Protein AF-A0A0P9ULJ4-F1 (afdb_monomer)

Sequence (61 aa):
MNAHQTLLPVQAKTTAHIAFSKAPSGASYVSRQEVGYPFHLGRTLKLPQDPPGMAAIYLQS

Solvent-accessible surface area (backbone atoms only — not comparable to full-atom values): 4060 Å² total; per-residue (Å²): 136,85,80,80,77,79,77,68,76,75,79,71,44,76,44,73,51,73,39,75,42,71,46,96,88,67,26,41,40,79,75,44,82,49,67,20,61,72,46,46,75,68,69,77,46,86,58,101,81,57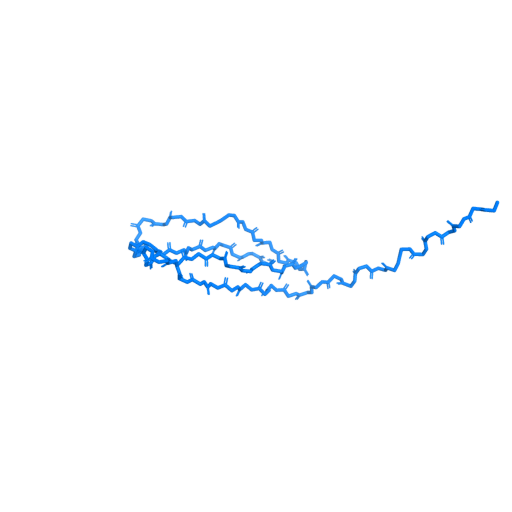,60,91,47,58,59,42,73,60,78,48,109

Mean predicted aligned error: 7.97 Å

Organism: NCBI:txid34065

Nearest PDB structures (foldseek):
  8hc1-assembly1_G  TM=7.511E-01  e=7.719E-01  Helicobacter pylori 26695
  8x0v-assembly1_B  TM=6.257E-01  e=8.636E+00  Stachybotrys sp.
  9c3c-assembly1_b  TM=2.763E-01  e=4.293E+00  Oryctolagus cuniculus
  8yt8-assembly1_B  TM=2.347E-01  e=2.751E+00  Mus musculus

pLDDT: mean 86.09, std 15.23, range [40.5, 98.0]

Secondary structure (DSSP, 8-state):
--------------SEEEEEEE-TTS-EEEEEEEE-TT-EE-PPB--TTPPTT--B--EE-

Foldseek 3Di:
DDDDPPPDPPPFPCDWDWDWDADPVRAIDTPDTDDGPPKDKDDWDDDPPDDPRYTDIDIDD

Radius of gyration: 17.37 Å; Cα contacts (8 Å, |Δi|>4): 92; chains: 1; bounding box: 26×41×50 Å

Structure (mmCIF, N/CA/C/O backbone):
data_AF-A0A0P9ULJ4-F1
#
_entry.id   AF-A0A0P9ULJ4-F1
#
loop_
_atom_site.group_PDB
_atom_site.id
_atom_site.type_symbol
_atom_site.label_atom_id
_atom_site.label_alt_id
_atom_site.label_comp_id
_atom_site.label_asym_id
_atom_site.label_entity_id
_atom_site.label_seq_id
_atom_site.pdbx_PDB_ins_code
_atom_site.Cartn_x
_atom_site.Cartn_y
_atom_site.Cartn_z
_atom_site.occupancy
_atom_site.B_iso_or_equiv
_atom_site.auth_seq_id
_atom_site.auth_comp_id
_atom_site.auth_asym_id
_atom_site.auth_atom_id
_atom_site.pdbx_PDB_model_num
ATOM 1 N N . MET A 1 1 ? 12.356 28.364 -36.990 1.00 40.50 1 MET A N 1
ATOM 2 C CA . MET A 1 1 ? 13.390 27.646 -36.216 1.00 40.50 1 MET A CA 1
ATOM 3 C C . MET A 1 1 ? 12.669 26.700 -35.273 1.00 40.50 1 MET A C 1
ATOM 5 O O . MET A 1 1 ? 12.119 27.159 -34.284 1.00 40.50 1 MET A O 1
ATOM 9 N N . ASN A 1 2 ? 12.566 25.420 -35.637 1.00 44.50 2 ASN A N 1
ATOM 10 C CA . ASN A 1 2 ? 11.876 24.417 -34.826 1.00 44.50 2 ASN A CA 1
ATOM 11 C C . ASN A 1 2 ? 12.879 23.850 -33.822 1.00 44.50 2 ASN A C 1
ATOM 13 O O . ASN A 1 2 ? 13.864 23.231 -34.216 1.00 44.50 2 ASN A O 1
ATOM 17 N N . ALA A 1 3 ? 12.664 24.118 -32.536 1.00 52.50 3 ALA A N 1
ATOM 18 C CA . ALA A 1 3 ? 13.474 23.536 -31.480 1.00 52.50 3 ALA A CA 1
ATOM 19 C C . ALA A 1 3 ? 13.156 22.038 -31.396 1.00 52.50 3 ALA A C 1
ATOM 21 O O . ALA A 1 3 ? 12.054 21.645 -31.017 1.00 52.50 3 ALA A O 1
ATOM 22 N N . HIS A 1 4 ? 14.122 21.204 -31.770 1.00 54.00 4 HIS A N 1
ATOM 23 C CA . HIS A 1 4 ? 14.093 19.784 -31.462 1.00 54.00 4 HIS A CA 1
ATOM 24 C C . HIS A 1 4 ? 14.199 19.646 -29.940 1.00 54.00 4 HIS A C 1
ATOM 26 O O . HIS A 1 4 ? 15.274 19.816 -29.369 1.00 54.00 4 HIS A O 1
ATOM 32 N N . GLN A 1 5 ? 13.074 19.395 -29.267 1.00 58.72 5 GLN A N 1
ATOM 33 C CA . GLN A 1 5 ? 13.097 18.933 -27.885 1.00 58.72 5 GLN A CA 1
ATOM 34 C C . GLN A 1 5 ? 13.779 17.568 -27.877 1.00 58.72 5 GLN A C 1
ATOM 36 O O . GLN A 1 5 ? 13.187 16.556 -28.250 1.00 58.72 5 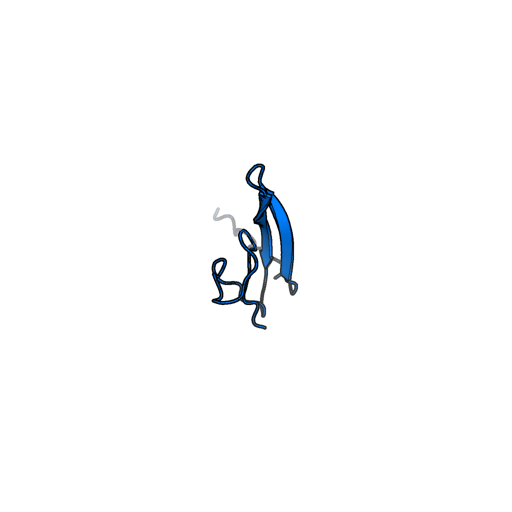GLN A O 1
ATOM 41 N N . THR A 1 6 ? 15.047 17.547 -27.479 1.00 57.09 6 THR A N 1
ATOM 42 C CA . THR A 1 6 ? 15.758 16.318 -27.152 1.00 57.09 6 THR A CA 1
ATOM 43 C C . THR A 1 6 ? 15.056 15.701 -25.947 1.00 57.09 6 THR A C 1
ATOM 45 O O . THR A 1 6 ? 15.302 16.081 -24.804 1.00 57.09 6 THR A O 1
ATOM 48 N N . LEU A 1 7 ? 14.126 14.782 -26.208 1.00 61.03 7 LEU A N 1
ATOM 49 C CA . LEU A 1 7 ? 13.568 13.886 -25.206 1.00 61.03 7 LEU A CA 1
ATOM 50 C C . LEU A 1 7 ? 14.716 12.987 -24.747 1.00 61.03 7 LEU A C 1
ATOM 52 O O . LEU A 1 7 ? 14.986 11.947 -25.345 1.00 61.03 7 LEU A O 1
ATOM 56 N N . LEU A 1 8 ? 15.445 13.428 -23.722 1.00 60.97 8 LEU A N 1
ATOM 57 C CA . LEU A 1 8 ? 16.345 12.547 -22.992 1.00 60.97 8 LEU A CA 1
ATOM 58 C C . LEU A 1 8 ? 15.516 11.327 -22.569 1.00 60.97 8 LEU A C 1
ATOM 60 O O . LEU A 1 8 ? 14.409 11.521 -22.051 1.00 60.97 8 LEU A O 1
ATOM 64 N N . PRO A 1 9 ? 15.984 10.089 -22.803 1.00 59.84 9 PRO A N 1
ATOM 65 C CA . PRO A 1 9 ? 15.258 8.927 -22.331 1.00 59.84 9 PRO A CA 1
ATOM 66 C C . PRO A 1 9 ? 15.105 9.083 -20.821 1.00 59.84 9 PRO A C 1
ATOM 68 O O . PRO A 1 9 ? 16.096 9.203 -20.099 1.00 59.84 9 PRO A O 1
ATOM 71 N N . VAL A 1 10 ? 13.859 9.126 -20.342 1.00 63.47 10 VAL A N 1
ATOM 72 C CA . VAL A 1 10 ? 13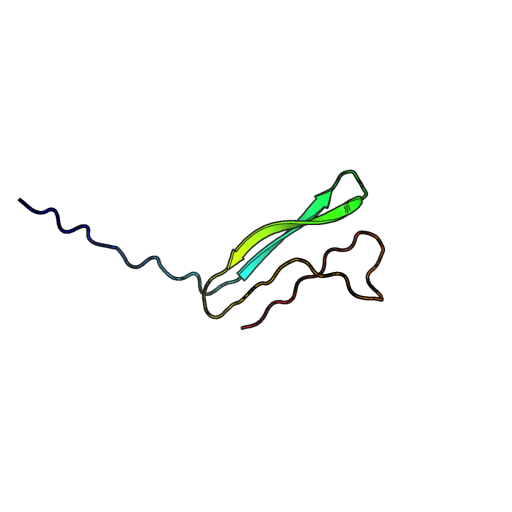.584 8.939 -18.918 1.00 63.47 10 VAL A CA 1
ATOM 73 C C . VAL A 1 10 ? 14.245 7.617 -18.572 1.00 63.47 10 VAL A C 1
ATOM 75 O O . VAL A 1 10 ? 13.832 6.577 -19.084 1.00 63.47 10 VAL A O 1
ATOM 78 N N . GLN A 1 11 ? 15.316 7.661 -17.780 1.00 62.19 11 GLN A N 1
ATOM 79 C CA . GLN A 1 11 ? 15.976 6.453 -17.317 1.00 62.19 11 GLN A CA 1
ATOM 80 C C . GLN A 1 11 ? 14.920 5.643 -16.569 1.00 62.19 11 GLN A C 1
ATOM 82 O O . GLN A 1 11 ? 14.479 6.029 -15.483 1.00 62.19 11 GLN A O 1
ATOM 87 N N . ALA A 1 12 ? 14.442 4.576 -17.210 1.00 67.81 12 ALA A N 1
ATOM 88 C CA . ALA A 1 12 ? 13.401 3.738 -16.652 1.00 67.81 12 ALA A CA 1
ATOM 89 C C . ALA A 1 12 ? 13.950 3.153 -15.353 1.00 67.81 12 ALA A C 1
ATOM 91 O O . ALA A 1 12 ? 14.991 2.494 -15.347 1.00 67.81 12 ALA A O 1
ATOM 92 N N . LYS A 1 13 ? 13.291 3.454 -14.233 1.00 74.94 13 LYS A N 1
ATOM 93 C CA . LYS A 1 13 ? 13.696 2.916 -12.937 1.00 74.94 13 LYS A CA 1
ATOM 94 C C . LYS A 1 13 ? 13.437 1.419 -12.969 1.00 74.94 13 LYS A C 1
ATOM 96 O O . LYS A 1 13 ? 12.291 1.004 -13.019 1.00 74.94 13 LYS A O 1
ATOM 101 N N . THR A 1 14 ? 14.479 0.603 -12.942 1.00 88.44 14 THR A N 1
ATOM 102 C CA . THR A 1 14 ? 14.352 -0.863 -12.936 1.00 88.44 14 THR A CA 1
ATOM 103 C C . THR A 1 14 ? 14.133 -1.397 -11.522 1.00 88.44 14 THR A C 1
ATOM 105 O O . THR A 1 14 ? 14.655 -2.448 -11.157 1.00 88.44 14 THR A O 1
ATOM 108 N N . THR A 1 15 ? 13.445 -0.627 -10.681 1.00 92.69 15 THR A N 1
ATOM 109 C CA . THR A 1 15 ? 13.212 -0.914 -9.267 1.00 92.69 15 THR A CA 1
ATOM 110 C C . THR A 1 15 ? 11.786 -0.533 -8.889 1.00 92.69 15 THR A C 1
ATOM 112 O O . THR A 1 15 ? 11.151 0.312 -9.526 1.00 92.69 15 THR A O 1
ATOM 115 N N . ALA A 1 16 ? 11.284 -1.160 -7.827 1.00 93.69 16 ALA A N 1
ATOM 116 C CA . ALA A 1 16 ? 10.049 -0.775 -7.164 1.00 93.69 16 ALA A CA 1
ATOM 117 C C . ALA A 1 16 ? 10.383 -0.276 -5.753 1.00 93.69 16 ALA A C 1
ATOM 119 O O . ALA A 1 16 ? 10.739 -1.058 -4.875 1.00 93.69 16 ALA A O 1
ATOM 120 N N . HIS A 1 17 ? 10.295 1.034 -5.531 1.00 95.44 17 HIS A N 1
ATOM 121 C CA . HIS A 1 17 ? 10.429 1.642 -4.211 1.00 95.44 17 HIS A CA 1
ATOM 122 C C . HIS A 1 17 ? 9.037 1.907 -3.644 1.00 95.44 17 HIS A C 1
ATOM 124 O O . HIS A 1 17 ? 8.284 2.745 -4.152 1.00 95.44 17 HIS A O 1
ATOM 130 N N . ILE A 1 18 ? 8.696 1.180 -2.583 1.00 95.38 18 ILE A N 1
ATOM 131 C CA . ILE A 1 18 ? 7.384 1.239 -1.945 1.00 95.38 18 ILE A CA 1
ATOM 132 C C . ILE A 1 18 ? 7.586 1.500 -0.458 1.00 95.38 18 ILE A C 1
ATOM 134 O O . ILE A 1 18 ? 8.352 0.798 0.200 1.00 95.38 18 ILE A O 1
ATOM 138 N N . ALA A 1 19 ? 6.893 2.504 0.073 1.00 97.00 19 ALA A N 1
ATOM 139 C CA . ALA A 1 19 ? 6.897 2.801 1.498 1.00 97.00 19 ALA A CA 1
ATOM 140 C C . ALA A 1 19 ? 5.495 2.630 2.076 1.00 97.00 19 ALA A C 1
ATOM 142 O O . ALA A 1 19 ? 4.514 3.128 1.517 1.00 97.00 19 ALA A O 1
ATOM 143 N N . PHE A 1 20 ? 5.422 1.964 3.226 1.00 97.12 20 PHE A N 1
ATOM 144 C CA . PHE A 1 20 ? 4.220 1.908 4.044 1.00 97.12 20 PHE A CA 1
ATOM 145 C C . PHE A 1 20 ? 4.329 2.900 5.195 1.00 97.12 20 PHE A C 1
ATOM 147 O O . PHE A 1 20 ? 5.404 3.167 5.731 1.00 97.12 20 PHE A O 1
ATOM 154 N N . SER A 1 21 ? 3.200 3.458 5.597 1.00 98.00 21 SER A N 1
ATOM 155 C CA . SER A 1 21 ? 3.101 4.334 6.759 1.00 98.00 21 SER A CA 1
ATOM 156 C C . SER A 1 21 ? 1.819 4.041 7.522 1.00 98.00 21 SER A C 1
ATOM 158 O O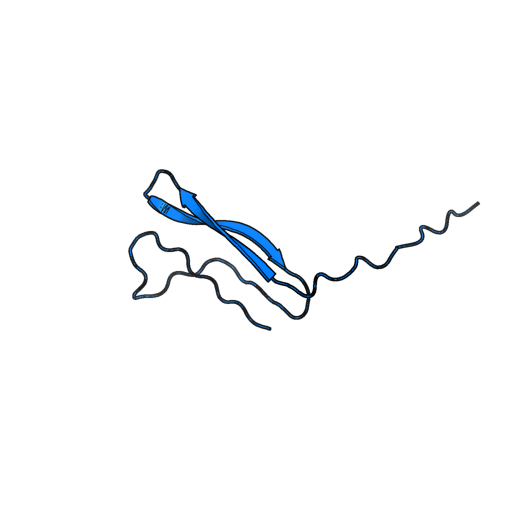 . SER A 1 21 ? 0.940 3.341 7.025 1.00 98.00 21 SER A O 1
ATOM 160 N N . LYS A 1 22 ? 1.727 4.547 8.752 1.00 97.69 22 LYS A N 1
ATOM 161 C CA . LYS A 1 22 ? 0.587 4.331 9.644 1.00 97.69 22 LYS A CA 1
ATOM 162 C C . LYS A 1 22 ? -0.244 5.608 9.734 1.00 97.69 22 LYS A C 1
ATOM 164 O O . LYS A 1 22 ? 0.295 6.681 9.984 1.00 97.69 22 LYS A O 1
ATOM 169 N N . ALA A 1 23 ? -1.545 5.496 9.505 1.00 96.88 23 ALA A N 1
ATOM 170 C CA . ALA A 1 23 ? -2.499 6.576 9.709 1.00 96.88 23 ALA A CA 1
ATOM 171 C C . ALA A 1 23 ? -2.815 6.740 11.210 1.00 96.88 23 ALA A C 1
ATOM 173 O O . ALA A 1 23 ? -2.658 5.780 11.971 1.00 96.88 23 ALA A O 1
ATOM 174 N N . PRO A 1 24 ? -3.336 7.902 11.651 1.00 97.81 24 PRO A N 1
ATOM 175 C CA . PRO A 1 24 ? -3.781 8.092 13.035 1.00 97.81 24 PRO A CA 1
ATOM 176 C C . PRO A 1 24 ? -4.824 7.065 13.502 1.00 97.81 24 PRO A C 1
ATOM 178 O O . PRO A 1 24 ? -4.846 6.703 14.671 1.00 97.81 24 PRO A O 1
ATOM 181 N N . SER A 1 25 ? -5.638 6.535 12.582 1.00 96.12 25 SER A N 1
ATOM 182 C CA . SER A 1 25 ? -6.595 5.449 12.849 1.00 96.12 25 SER A CA 1
ATOM 183 C C . SER A 1 25 ? -5.942 4.105 13.195 1.00 96.12 25 SER A C 1
ATOM 185 O O . SER A 1 25 ? -6.631 3.156 13.550 1.00 96.12 25 SER A O 1
ATOM 187 N N . GLY A 1 26 ? -4.622 3.994 13.048 1.00 95.88 26 GLY A N 1
ATOM 188 C CA . GLY A 1 26 ? -3.865 2.766 13.246 1.00 95.88 26 GLY A CA 1
ATOM 189 C C . GLY A 1 26 ? -3.678 1.927 11.982 1.00 95.88 26 GLY A C 1
ATOM 190 O O . GLY A 1 26 ? -2.827 1.039 11.990 1.00 95.88 26 GLY A O 1
ATOM 191 N N . ALA A 1 27 ? -4.403 2.230 10.901 1.00 96.56 27 ALA A N 1
ATOM 192 C CA . ALA A 1 27 ? -4.296 1.513 9.634 1.00 96.56 27 ALA A CA 1
ATOM 193 C C . ALA A 1 27 ? -2.967 1.803 8.918 1.00 96.56 27 ALA A C 1
ATOM 195 O O . ALA A 1 27 ? -2.508 2.948 8.904 1.00 96.56 27 ALA A O 1
ATOM 196 N N . SER A 1 28 ? -2.362 0.794 8.289 1.00 96.69 28 SER A N 1
ATOM 197 C CA . SER A 1 28 ? -1.259 1.011 7.357 1.00 96.69 28 SER A CA 1
ATOM 198 C C . SER A 1 28 ? -1.777 1.399 5.969 1.00 96.69 28 SER A C 1
ATOM 200 O O . SER A 1 28 ? -2.881 1.033 5.566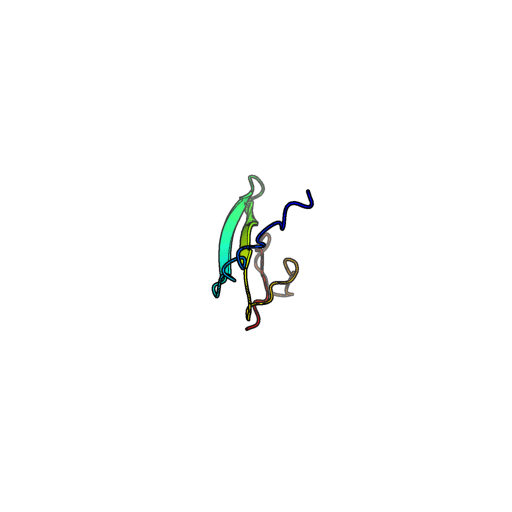 1.00 96.69 28 SER A O 1
ATOM 202 N N . TYR A 1 29 ? -0.991 2.185 5.239 1.00 95.56 29 TYR A N 1
ATOM 203 C CA . TYR A 1 29 ? -1.263 2.607 3.865 1.00 95.56 29 TYR A CA 1
ATOM 204 C C . TYR A 1 29 ? 0.050 2.781 3.094 1.00 95.56 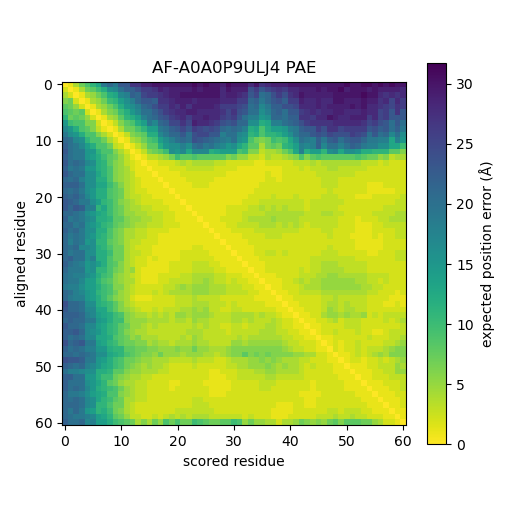29 TYR A C 1
ATOM 206 O O . TYR A 1 29 ? 1.114 2.910 3.701 1.00 95.56 29 TYR A O 1
ATOM 214 N N . VAL A 1 30 ? -0.016 2.790 1.761 1.00 96.19 30 VAL A N 1
ATOM 215 C CA . VAL A 1 30 ? 1.142 3.077 0.902 1.00 96.19 30 VAL A CA 1
ATOM 216 C C . VAL A 1 30 ? 1.326 4.591 0.823 1.00 96.19 30 VAL A C 1
ATOM 218 O O . VAL A 1 30 ? 0.475 5.286 0.275 1.00 96.19 30 VAL A O 1
ATOM 221 N N . SER A 1 31 ? 2.418 5.109 1.383 1.00 96.38 31 SER A N 1
ATOM 222 C CA . SER A 1 31 ? 2.721 6.548 1.405 1.00 96.38 31 SER A CA 1
ATOM 223 C C . SER A 1 31 ? 3.613 6.994 0.251 1.00 96.38 31 SER A C 1
ATOM 225 O O . SER A 1 31 ? 3.630 8.173 -0.096 1.00 96.38 31 SER A O 1
ATOM 227 N N . ARG A 1 32 ? 4.335 6.056 -0.371 1.00 94.88 32 ARG A N 1
ATOM 228 C CA . ARG A 1 32 ? 5.127 6.299 -1.578 1.00 94.88 32 ARG A CA 1
ATOM 229 C C . ARG A 1 32 ? 5.112 5.078 -2.482 1.00 94.88 32 ARG A C 1
ATOM 231 O O . ARG A 1 32 ? 5.307 3.958 -2.015 1.00 94.88 32 ARG A O 1
ATOM 238 N N . GLN A 1 33 ? 4.960 5.341 -3.774 1.00 92.81 33 GLN A N 1
ATOM 239 C CA . GLN A 1 33 ? 5.092 4.368 -4.845 1.00 92.81 33 GLN A CA 1
ATOM 240 C C . GLN A 1 33 ? 5.929 4.985 -5.962 1.00 92.81 33 GLN A C 1
ATOM 242 O O . GLN A 1 33 ? 5.556 5.996 -6.551 1.00 92.81 33 GLN A O 1
ATOM 247 N N . GLU A 1 34 ? 7.054 4.358 -6.262 1.00 93.31 34 GLU A N 1
ATOM 248 C CA . GLU A 1 34 ? 7.912 4.718 -7.379 1.00 93.31 34 GLU A CA 1
ATOM 249 C C . GLU A 1 34 ? 8.373 3.424 -8.032 1.00 93.31 34 GLU A C 1
ATOM 251 O O . GLU A 1 34 ? 9.184 2.688 -7.478 1.00 93.31 34 GLU A O 1
ATOM 256 N N . VAL A 1 35 ? 7.771 3.108 -9.170 1.00 91.69 35 VAL A N 1
ATOM 257 C CA . VAL A 1 35 ? 7.881 1.801 -9.815 1.00 91.69 35 VAL A CA 1
ATOM 258 C C . VAL A 1 35 ? 8.223 2.037 -11.272 1.00 91.69 35 VAL A C 1
ATOM 260 O O . VAL A 1 35 ? 7.590 2.872 -11.919 1.00 91.69 35 VAL A O 1
ATOM 263 N N . GLY A 1 36 ? 9.201 1.310 -11.795 1.00 91.75 36 GLY A N 1
ATOM 264 C CA . GLY A 1 36 ? 9.383 1.213 -13.236 1.00 91.75 36 GLY A CA 1
ATOM 265 C C . GLY A 1 36 ? 9.541 -0.227 -13.704 1.00 91.75 36 GLY A C 1
ATOM 266 O O . GLY A 1 36 ? 9.558 -1.170 -12.912 1.00 91.75 36 GLY A O 1
ATOM 267 N N . TYR A 1 37 ? 9.578 -0.385 -15.025 1.00 88.50 37 TYR A N 1
ATO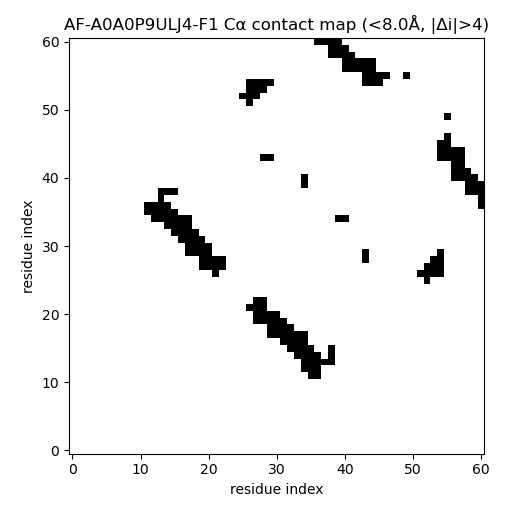M 268 C CA . TYR A 1 37 ? 9.585 -1.681 -15.697 1.00 88.50 37 TYR A CA 1
ATOM 269 C C . TYR A 1 37 ? 10.754 -2.573 -15.215 1.00 88.50 37 TYR A C 1
ATOM 271 O O . TYR A 1 37 ? 11.865 -2.062 -15.054 1.00 88.50 37 TYR A O 1
ATOM 279 N N . PRO A 1 38 ? 10.547 -3.888 -15.003 1.00 91.62 38 PRO A N 1
ATOM 280 C CA . PRO A 1 38 ? 9.362 -4.678 -15.364 1.00 91.62 38 PRO A CA 1
ATOM 281 C C . PRO A 1 38 ? 8.287 -4.758 -14.269 1.00 91.62 38 PRO A C 1
ATOM 283 O O . PRO A 1 38 ? 7.344 -5.532 -14.372 1.00 91.62 38 PRO A O 1
ATOM 286 N N . PHE A 1 39 ? 8.396 -3.950 -13.215 1.00 93.94 39 PHE A N 1
ATOM 287 C CA . PHE A 1 39 ? 7.485 -4.055 -12.087 1.00 93.94 39 PHE A CA 1
ATOM 288 C C . PHE A 1 39 ? 6.119 -3.419 -12.367 1.00 93.94 39 PHE A C 1
ATOM 290 O O . PHE A 1 39 ? 6.012 -2.290 -12.851 1.00 93.94 39 PHE A O 1
ATOM 297 N N . HIS A 1 40 ? 5.065 -4.121 -11.965 1.00 91.00 40 HIS A N 1
ATOM 298 C CA . HIS A 1 40 ? 3.689 -3.654 -11.976 1.00 91.00 40 HIS A CA 1
ATOM 299 C C . HIS A 1 40 ? 3.124 -3.679 -10.558 1.00 91.00 40 HIS A C 1
ATOM 301 O O . HIS A 1 40 ? 3.201 -4.690 -9.857 1.00 91.00 40 HIS A O 1
ATOM 307 N N . LEU A 1 41 ? 2.534 -2.555 -10.145 1.00 91.44 41 LEU A N 1
ATOM 308 C CA . LEU A 1 41 ? 1.888 -2.416 -8.845 1.00 91.44 41 LEU A CA 1
ATOM 309 C C . LEU A 1 41 ? 0.438 -1.964 -9.017 1.00 91.44 41 LEU A C 1
ATOM 311 O O . LEU A 1 41 ? 0.164 -0.952 -9.665 1.00 91.44 41 LEU A O 1
ATOM 315 N N . GLY A 1 42 ? -0.482 -2.738 -8.444 1.00 86.44 42 GLY A N 1
ATOM 316 C CA . GLY A 1 42 ? -1.913 -2.448 -8.441 1.00 86.44 42 GLY A CA 1
ATOM 317 C C . GLY A 1 42 ? -2.356 -1.570 -7.268 1.00 86.44 42 GLY A C 1
ATOM 318 O O . GLY A 1 42 ? -1.552 -1.005 -6.529 1.00 86.44 42 GLY A O 1
ATOM 319 N N . ARG A 1 43 ? -3.676 -1.479 -7.076 1.00 89.56 43 ARG A N 1
ATOM 320 C CA . ARG A 1 43 ? -4.269 -0.850 -5.886 1.00 89.56 43 ARG A CA 1
ATOM 321 C C . ARG A 1 43 ? -4.021 -1.703 -4.639 1.00 89.56 43 ARG A C 1
ATOM 323 O O . ARG A 1 43 ? -3.861 -2.918 -4.738 1.00 89.56 43 ARG A O 1
ATOM 330 N N . THR A 1 44 ? -4.066 -1.069 -3.469 1.00 92.38 44 THR A N 1
ATOM 331 C CA . THR A 1 44 ? -4.082 -1.771 -2.181 1.00 92.38 44 THR A CA 1
ATOM 332 C C . THR A 1 44 ? -5.241 -2.765 -2.127 1.00 92.38 44 THR A C 1
ATOM 334 O O . THR A 1 44 ? -6.369 -2.443 -2.502 1.00 92.38 44 THR A O 1
ATOM 337 N N . LEU A 1 45 ? -4.953 -3.967 -1.646 1.00 92.69 45 LEU A N 1
ATOM 338 C CA . LEU A 1 45 ? -5.875 -5.082 -1.521 1.00 92.69 45 LEU A CA 1
ATOM 339 C C . LEU A 1 45 ? -6.393 -5.207 -0.085 1.00 92.69 45 LEU A C 1
ATOM 341 O O . LEU A 1 45 ? -5.806 -4.686 0.868 1.00 92.69 45 LEU A O 1
ATOM 345 N N . LYS A 1 46 ? -7.509 -5.923 0.044 1.00 90.56 46 LYS A N 1
ATOM 346 C CA . LYS A 1 46 ? -8.029 -6.450 1.305 1.00 90.56 46 LYS A CA 1
ATOM 347 C C . LYS A 1 46 ? -8.142 -7.958 1.159 1.00 90.56 46 LYS A C 1
ATOM 349 O O . LYS A 1 46 ? -8.905 -8.419 0.313 1.00 90.56 46 LYS A O 1
ATOM 354 N N . LEU A 1 47 ? -7.372 -8.710 1.936 1.00 91.00 47 LEU A N 1
ATOM 355 C CA . LEU A 1 47 ? -7.398 -10.169 1.917 1.00 91.00 47 LEU A CA 1
ATOM 356 C C . LEU A 1 47 ? -8.211 -10.699 3.112 1.00 91.00 47 LEU A C 1
ATOM 358 O O . LEU A 1 47 ? -8.223 -10.062 4.167 1.00 91.00 47 LEU A O 1
ATOM 362 N N . PRO A 1 48 ? -8.885 -11.861 2.989 1.00 89.50 48 PRO A N 1
ATOM 363 C CA . PRO A 1 48 ? -9.789 -12.374 4.027 1.00 89.50 48 PRO A CA 1
ATOM 364 C C . PRO A 1 48 ? -9.167 -12.583 5.417 1.00 89.50 48 PRO A C 1
ATOM 366 O O . PRO A 1 48 ? -9.897 -12.638 6.400 1.00 89.50 48 PRO A O 1
ATOM 369 N N . GLN A 1 49 ? -7.842 -12.724 5.502 1.00 93.19 49 GLN A N 1
ATOM 370 C CA . GLN A 1 49 ? -7.109 -12.982 6.748 1.00 93.19 49 GLN A CA 1
ATOM 371 C C . GLN A 1 49 ? -6.182 -11.827 7.146 1.00 93.19 49 GLN A C 1
ATOM 373 O O . GLN A 1 49 ? -5.370 -11.975 8.060 1.00 93.19 49 GLN A O 1
ATOM 378 N N . ASP A 1 50 ? -6.288 -10.680 6.473 1.00 93.50 50 ASP A N 1
ATOM 379 C CA . ASP A 1 50 ? -5.482 -9.521 6.829 1.00 93.50 50 ASP A CA 1
ATOM 380 C C . ASP A 1 50 ? -5.857 -9.029 8.235 1.00 93.50 50 ASP A C 1
ATOM 382 O O . ASP A 1 50 ? -7.046 -8.858 8.534 1.00 93.50 50 ASP A O 1
ATOM 386 N N . PRO A 1 51 ? -4.867 -8.727 9.096 1.00 94.88 51 PRO A N 1
ATOM 387 C CA . PRO A 1 51 ? -5.123 -8.012 10.332 1.00 94.88 51 PRO A CA 1
ATOM 388 C C . PRO A 1 51 ? -5.928 -6.728 10.073 1.00 94.88 51 PRO A C 1
ATOM 390 O O . PRO A 1 51 ? -5.687 -6.036 9.071 1.00 94.88 51 PRO A O 1
ATOM 393 N N . PRO A 1 52 ? -6.855 -6.351 10.973 1.00 93.88 52 PRO A N 1
ATOM 394 C CA . PRO A 1 52 ? -7.613 -5.117 10.835 1.00 93.88 52 PRO A CA 1
ATOM 395 C C . PRO A 1 52 ? -6.697 -3.911 10.603 1.00 93.88 52 PRO A C 1
ATOM 397 O O . PRO A 1 52 ? -5.750 -3.667 11.347 1.00 93.88 52 PRO A O 1
ATOM 400 N N . GLY A 1 53 ? -6.982 -3.150 9.547 1.00 93.94 53 GLY A N 1
ATOM 401 C CA . GLY A 1 53 ? -6.200 -1.967 9.189 1.00 93.94 53 GLY A CA 1
ATOM 402 C C . GLY A 1 53 ? -4.900 -2.243 8.429 1.00 93.94 53 GLY A C 1
ATOM 403 O O . GLY A 1 53 ? -4.240 -1.278 8.059 1.00 93.94 53 GLY A O 1
ATOM 404 N N . MET A 1 54 ? -4.540 -3.494 8.126 1.00 96.75 54 MET A N 1
ATOM 405 C CA . MET A 1 54 ? -3.379 -3.779 7.282 1.00 96.75 54 MET A CA 1
ATOM 406 C C . MET A 1 54 ? -3.640 -3.370 5.817 1.00 96.75 54 MET A C 1
ATOM 408 O O . MET A 1 54 ? -4.732 -3.574 5.270 1.00 96.75 54 MET A O 1
ATOM 412 N N . ALA A 1 55 ? -2.637 -2.757 5.191 1.00 95.31 55 ALA A N 1
ATOM 413 C CA . ALA A 1 55 ? -2.525 -2.591 3.749 1.00 95.31 55 ALA A CA 1
ATOM 414 C C . ALA A 1 55 ? -1.731 -3.754 3.150 1.00 95.31 55 ALA A C 1
ATOM 416 O O . ALA A 1 55 ? -0.620 -4.039 3.590 1.00 95.31 55 ALA A O 1
ATOM 417 N N . ALA A 1 56 ? -2.283 -4.360 2.105 1.00 95.44 56 ALA A N 1
ATOM 418 C CA . ALA A 1 56 ? -1.615 -5.357 1.283 1.00 95.44 56 ALA A CA 1
ATOM 419 C C . ALA A 1 56 ? -1.494 -4.835 -0.153 1.00 95.44 56 ALA A C 1
ATOM 421 O O . ALA A 1 56 ? -2.382 -4.135 -0.636 1.00 95.44 56 ALA A O 1
ATOM 422 N N . ILE A 1 57 ? -0.417 -5.173 -0.854 1.00 94.75 57 ILE A N 1
ATOM 423 C CA . ILE A 1 57 ? -0.252 -4.878 -2.283 1.00 94.75 57 ILE A CA 1
ATOM 424 C C . ILE A 1 57 ? 0.250 -6.122 -2.996 1.00 94.75 57 ILE A C 1
ATOM 426 O O . ILE A 1 57 ? 1.005 -6.910 -2.430 1.00 94.75 57 ILE A O 1
ATOM 430 N N . TYR A 1 58 ? -0.146 -6.265 -4.254 1.00 93.38 58 TYR A N 1
ATOM 431 C CA . TYR A 1 58 ? 0.433 -7.249 -5.152 1.00 93.38 58 TYR A CA 1
ATOM 432 C C . TYR A 1 58 ? 1.487 -6.570 -6.027 1.00 93.38 58 TYR A C 1
ATOM 434 O O . TYR A 1 58 ? 1.191 -5.571 -6.688 1.00 93.38 58 TYR A O 1
ATOM 442 N N . LEU A 1 59 ? 2.704 -7.113 -6.000 1.00 92.88 59 LEU A N 1
ATOM 4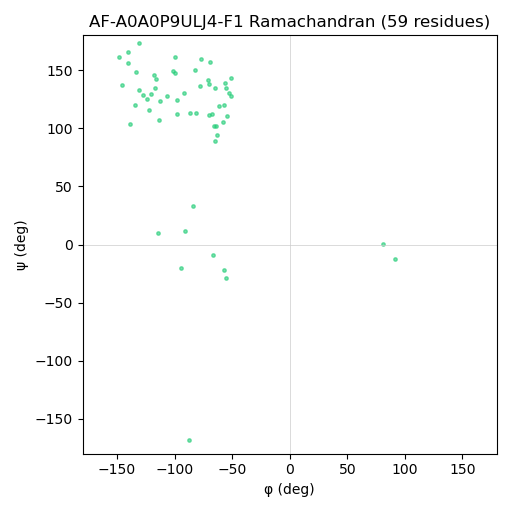43 C CA . LEU A 1 59 ? 3.825 -6.701 -6.835 1.00 92.88 59 LEU A CA 1
ATOM 444 C C . LEU A 1 59 ? 4.150 -7.838 -7.803 1.00 92.88 59 LEU A C 1
ATOM 446 O O . LEU A 1 59 ? 4.436 -8.952 -7.368 1.00 92.88 59 LEU A O 1
ATOM 450 N N . GLN A 1 60 ? 4.122 -7.534 -9.097 1.00 92.19 60 GLN A N 1
ATOM 451 C CA . GLN A 1 60 ? 4.514 -8.446 -10.169 1.00 92.19 60 GLN A CA 1
ATOM 452 C C . GLN A 1 60 ? 5.734 -7.876 -10.893 1.00 92.19 60 GLN A C 1
ATOM 454 O O . GLN A 1 60 ? 5.805 -6.664 -11.082 1.00 92.19 60 GLN A O 1
ATOM 459 N N . SER A 1 61 ? 6.666 -8.735 -11.297 1.00 87.12 61 SER A N 1
ATOM 460 C CA . SER A 1 61 ? 7.788 -8.429 -12.198 1.00 87.12 61 SER A CA 1
ATOM 461 C C . SER A 1 61 ? 7.657 -9.188 -13.504 1.00 87.12 61 SER A C 1
ATOM 463 O O . SER A 1 61 ? 7.150 -10.330 -13.424 1.00 87.12 61 SER A O 1
#

=== Feature glossary ===
Each block in this record encodes a different view of the same protein. In brief:

Predicted aligned error. PAE(i, j) answers: if I align the predicted and true structures on residue i, how far off (in Å) do I expect residue j to be? A block-diagonal PAE matrix with low values on the blocks and high values off-diagonal is the signature of a multi-domain protein with confidently predicted domains but uncertain inter-domain orientation.

Contact-map, Ramachandran, and PAE plots. Plot images: a contact map (which residues are close in 3D, as an N×N binary image), a Ramachandran scatter (backbone torsion angles, revealing secondary-structure composition at a glance), and — for AlphaFold structures — a PAE heatmap (pairwise prediction confidence).

Backbone torsions (φ/ψ). φ (phi) and ψ (psi) are the two rotatable backbone dihedrals per residue: φ is the C(i-1)–N–Cα–C torsion, ψ is the N–Cα–C–N(i+1) torsion, both in degrees on (−180°, 180°]. α-helical residues cluster near (−60°, −45°); β-strand residues near (−120°, +130°). A Ramachandran plot is simply a scatter of (φ, ψ) for every residue.

Foldseek 3Di. A 3Di character summarizes, for each residue, the rel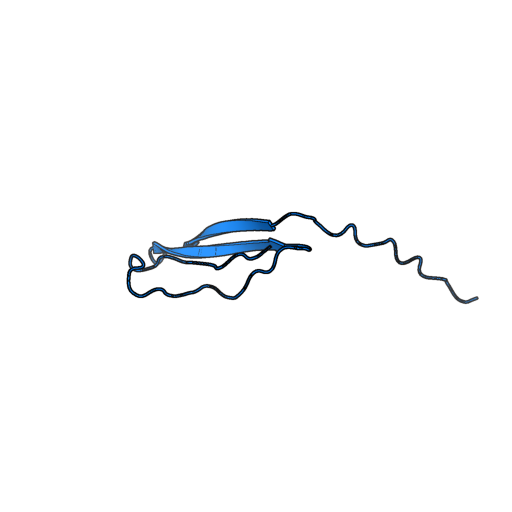ative orientation of the Cα frame of its nearest spatial neighbor. Because it encodes fold topology rather than chemistry, 3Di alignments detect remote structural similarity that sequence alignment misses.

Radius of gyration, Cα contacts, bounding box. Three whole-structure scalars: the radius of gyration (RMS distance of Cα from centroid, in Å), the count of Cα–Cα contacts (pairs closer than 8 Å and separated by more than four residues in sequence — i.e. tertiary, not local, contacts), and the bounding-box dimensions. Together they distinguish compact globular folds from extended fibres or disordered chains.

Sequence. Sequence gives the chain of amino acids in standard one-letter code (A=alanine, C=cysteine, …, Y=tyrosine), read N→C. It is the only feature that is directly encoded by the gene; all structural features are derived from the folded form of this sequence.

mmCIF coordinates. Atomic coordinates in PDBx/mmCIF format — the same representation the Protein Data Bank distributes. Each line of the _atom_site loop places one backbone atom in Cartesian space (units: ångströms, origin: arbitrary).

Secondary structure (3-state, P-SEA). Three-state secondary structure (P-SEA) collapses the eight DSSP classes into helix (a), strand (b), and coil (c). P-SEA assigns these from Cα geometry alone — distances and angles — without requiring backbone oxygens, so it works on any Cα trace.

InterPro / GO / CATH / organism. Functional annotations link the protein to curated databases. InterPro entries identify conserved domains and families by matching the sequence against member-database signatures (Pfam, PROSITE, CDD, …). Gene Ontology (GO) terms describe molecular function, biological process, and cellular component in a controlled vocabulary. CATH places the structure in a hierarchical fold classification (Class/Architecture/Topology/Homologous-superfamily). The organism is the source species.

B-factor. B-factor (Debye–Waller factor) reflects atomic displacement in the crystal lattice. It is an experimental observable (units Å²), not a prediction; low values mean the atom is pinned down, high values mean it moves or is heterogeneous across the crystal.

Rendered structure images. Structure images are PyMOL renders from six orthogonal camera directions. Cartoon representation draws helices as coils and strands as arrows; sticks shows the backbone as bonds; surface shows the solvent-excluded envelope. Rainbow coloring maps sequence position to hue (blue→red, N→C); chain coloring assigns a distinct color per polypeptide.

Solvent-accessible surface area. Solvent-accessible surface area (SASA) is the area in Å² traced out by the centre of a 1.4 Å probe sphere (a water molecule) rolled over the protein's van der Waals surface (Shrake–Rupley / Lee–Richards construction). Buried residues have near-zero SASA; fully exposed residues can exceed 200 Å². The total SASA scales roughly with the number of surface residues.

Secondary structure (8-state, DSSP). The SS8 string is DSSP's per-residue secondary-structure call. α-helix (H) means an i→i+4 H-bond ladder; β-strand (E) means the residue participates in a β-sheet; 3₁₀ (G) and π (I) are tighter and wider helices; T/S are turns/bends; '-' is loop.

pLDDT. For AlphaFold models, the B-factor field carries pLDDT — the model's own estimate of local accuracy on a 0–100 scale. Regions with pLDDT<50 should be treated as essentially unmodeled; they often correspond to intrinsically disordered segments.

Nearest PDB structures. Nearest PDB neighbors are the top structural matches found by Foldseek when searching this structure against the entire Protein Data Bank. Each hit reports a TM-score (0 to 1; >0.5 almost always implies the same fold) and an E-value. These are *structural* homologs — they may share no detectable sequence similarity.